Protein AF-A0A1H3YN41-F1 (afdb_monomer)

Sequence (129 aa):
MWRIFIVRYWQNEAGDCLFGCKLLGVKSHPARFPAKLPEFFIKFLTEPGDLVVDIFGGSNTTGSVAETLDRQWLSFELEREYVAASVLRFMDSPAEQEVRRAYNAILNGKSVDLAGLAAERVGQQLLFA

Structure (mmCIF, N/CA/C/O backbone):
data_AF-A0A1H3YN41-F1
#
_entry.id   AF-A0A1H3YN41-F1
#
loop_
_atom_site.group_PDB
_atom_site.id
_atom_site.type_symbol
_atom_site.label_atom_id
_atom_site.label_alt_id
_atom_site.label_comp_id
_atom_site.label_asym_id
_atom_site.label_entity_id
_atom_site.label_seq_id
_atom_site.pdbx_PDB_ins_code
_atom_site.Cartn_x
_atom_site.Cartn_y
_atom_site.Cartn_z
_atom_site.occupancy
_atom_site.B_iso_or_equiv
_atom_site.auth_seq_id
_atom_site.auth_comp_id
_atom_site.auth_asym_id
_atom_site.auth_atom_id
_atom_site.pdbx_PDB_model_num
ATOM 1 N N . MET A 1 1 ? 3.131 -20.135 -13.114 1.00 45.25 1 MET A N 1
ATOM 2 C CA . MET A 1 1 ? 3.694 -20.551 -11.810 1.00 45.25 1 MET A CA 1
ATOM 3 C C . MET A 1 1 ? 3.701 -19.299 -10.953 1.00 45.25 1 MET A C 1
ATOM 5 O O . MET A 1 1 ? 4.338 -18.351 -11.375 1.00 45.25 1 MET A O 1
ATOM 9 N N . TRP A 1 2 ? 2.932 -19.229 -9.865 1.00 42.16 2 TRP A N 1
ATOM 10 C CA . TRP A 1 2 ? 2.866 -18.019 -9.033 1.00 42.16 2 TRP A CA 1
ATOM 11 C C . TRP A 1 2 ? 4.154 -17.882 -8.214 1.00 42.16 2 TRP A C 1
ATOM 13 O O . TRP A 1 2 ? 4.501 -18.818 -7.488 1.00 42.16 2 TRP A O 1
ATOM 23 N N . ARG A 1 3 ? 4.870 -16.757 -8.325 1.00 62.25 3 ARG A N 1
ATOM 24 C CA . ARG A 1 3 ? 5.979 -16.425 -7.420 1.00 62.25 3 ARG A CA 1
ATOM 25 C C . ARG A 1 3 ? 5.416 -15.552 -6.301 1.00 62.25 3 ARG A C 1
ATOM 27 O O . ARG A 1 3 ? 4.797 -14.528 -6.565 1.00 62.25 3 ARG A O 1
ATOM 34 N N . ILE A 1 4 ? 5.581 -15.997 -5.057 1.00 62.75 4 ILE A N 1
ATOM 35 C CA . ILE A 1 4 ? 5.148 -15.252 -3.869 1.00 62.75 4 ILE A CA 1
ATOM 36 C C . ILE A 1 4 ? 6.370 -14.538 -3.302 1.00 62.75 4 ILE A C 1
ATOM 38 O O . ILE A 1 4 ? 7.336 -15.193 -2.905 1.00 62.75 4 ILE A O 1
ATOM 42 N N . PHE A 1 5 ? 6.320 -13.209 -3.242 1.00 71.50 5 PHE A N 1
ATOM 43 C CA . PHE A 1 5 ? 7.333 -12.405 -2.564 1.00 71.50 5 PHE A CA 1
ATOM 44 C C . PHE A 1 5 ? 6.786 -11.899 -1.229 1.00 71.50 5 PHE A C 1
ATOM 46 O O . PHE A 1 5 ? 5.811 -11.151 -1.200 1.00 71.50 5 PHE A O 1
ATOM 53 N N . ILE A 1 6 ? 7.407 -12.327 -0.125 1.00 74.75 6 ILE A N 1
ATOM 54 C CA . ILE A 1 6 ? 7.028 -11.901 1.226 1.00 74.75 6 ILE A CA 1
ATOM 55 C C . ILE A 1 6 ? 7.919 -10.740 1.643 1.00 74.75 6 ILE A C 1
ATOM 57 O O . ILE A 1 6 ? 9.140 -10.873 1.749 1.00 74.75 6 ILE A O 1
ATOM 61 N N . VAL A 1 7 ? 7.282 -9.612 1.920 1.00 65.69 7 VAL A N 1
ATOM 62 C CA . VAL A 1 7 ? 7.933 -8.399 2.388 1.00 65.69 7 VAL A CA 1
ATOM 63 C C . VAL A 1 7 ? 7.972 -8.398 3.911 1.00 65.69 7 VAL A C 1
ATOM 65 O O . VAL A 1 7 ? 6.947 -8.537 4.576 1.00 65.69 7 VAL A O 1
ATOM 68 N N . ARG A 1 8 ? 9.170 -8.224 4.479 1.00 56.09 8 ARG A N 1
ATOM 69 C CA . ARG A 1 8 ? 9.357 -7.977 5.912 1.00 56.09 8 ARG A CA 1
ATOM 70 C C . ARG A 1 8 ? 10.274 -6.778 6.101 1.00 56.09 8 ARG A C 1
ATOM 72 O O . ARG A 1 8 ? 11.494 -6.921 6.089 1.00 56.09 8 ARG A O 1
ATOM 79 N N . TYR A 1 9 ? 9.685 -5.604 6.296 1.00 54.62 9 TYR A N 1
ATOM 80 C CA . TYR A 1 9 ? 10.419 -4.429 6.756 1.00 54.62 9 TYR A CA 1
ATOM 81 C C . TYR A 1 9 ? 10.216 -4.247 8.258 1.00 54.62 9 TYR A C 1
ATOM 83 O O . TYR A 1 9 ? 9.121 -4.433 8.781 1.00 54.62 9 TYR A O 1
ATOM 91 N N . TRP A 1 10 ? 11.286 -3.885 8.959 1.00 39.47 10 TRP A N 1
ATOM 92 C CA . TRP A 1 10 ? 11.207 -3.416 10.337 1.00 39.47 10 TRP A CA 1
ATOM 93 C C . TRP A 1 10 ? 10.919 -1.907 10.298 1.00 39.47 10 TRP A C 1
ATOM 95 O O . TRP A 1 10 ? 11.713 -1.142 9.752 1.00 39.47 10 TRP A O 1
ATOM 105 N N . GLN A 1 11 ? 9.737 -1.497 10.769 1.00 48.25 11 GLN A N 1
ATOM 106 C CA . GLN A 1 11 ? 9.233 -0.125 10.656 1.00 48.25 11 GLN A CA 1
ATOM 107 C C . GLN A 1 11 ? 9.847 0.792 11.726 1.00 48.25 11 GLN A C 1
ATOM 109 O O . GLN A 1 11 ? 9.348 0.830 12.842 1.00 48.25 11 GLN A O 1
ATOM 114 N N . ASN A 1 12 ? 10.843 1.599 11.353 1.00 34.56 12 ASN A N 1
ATOM 115 C CA . ASN A 1 12 ? 11.229 2.816 12.073 1.00 34.56 12 ASN A CA 1
ATOM 116 C C . ASN A 1 12 ? 11.322 3.979 11.067 1.00 34.56 12 ASN A C 1
ATOM 118 O O . ASN A 1 12 ? 11.948 3.814 10.026 1.00 34.56 12 ASN A O 1
ATOM 122 N N . GLU A 1 13 ? 10.736 5.129 11.423 1.00 36.47 13 GLU A N 1
ATOM 123 C CA . GLU A 1 13 ? 10.739 6.452 10.750 1.00 36.47 13 GLU A CA 1
ATOM 124 C C . GLU A 1 13 ? 9.464 6.875 10.002 1.00 36.47 13 GLU A C 1
ATOM 126 O O . GLU A 1 13 ? 8.961 6.187 9.121 1.00 36.47 13 GLU A O 1
ATOM 131 N N . ALA A 1 14 ? 8.937 8.047 10.379 1.00 39.00 14 ALA A N 1
ATOM 132 C CA . ALA A 1 14 ? 7.679 8.635 9.929 1.00 39.00 14 ALA A CA 1
ATOM 133 C C . ALA A 1 14 ? 7.814 9.295 8.548 1.00 39.00 14 ALA A C 1
ATOM 135 O O . ALA A 1 14 ? 8.429 10.348 8.416 1.00 39.00 14 ALA A O 1
ATOM 136 N N . GLY A 1 15 ? 7.189 8.706 7.526 1.00 39.69 15 GLY A N 1
ATOM 137 C CA . GLY A 1 15 ? 7.018 9.310 6.203 1.00 39.69 15 GLY A CA 1
ATOM 138 C C . GLY A 1 15 ? 5.583 9.797 5.980 1.00 39.69 15 GLY A C 1
ATOM 139 O O . GLY A 1 15 ? 4.636 9.012 6.059 1.00 39.69 15 GLY A O 1
ATOM 140 N N . ASP A 1 16 ? 5.424 11.081 5.671 1.00 40.06 16 ASP A N 1
ATOM 141 C CA . ASP A 1 16 ? 4.157 11.817 5.658 1.00 40.06 16 ASP A CA 1
ATOM 142 C C . ASP A 1 16 ? 3.052 11.256 4.737 1.00 40.06 16 ASP A C 1
ATOM 144 O O . ASP A 1 16 ? 3.240 10.984 3.549 1.00 40.06 16 ASP A O 1
ATOM 148 N N . CYS A 1 17 ? 1.835 11.156 5.282 1.00 44.31 17 CYS A N 1
ATOM 149 C CA . CYS A 1 17 ? 0.587 11.305 4.527 1.00 44.31 17 CYS A CA 1
ATOM 150 C C . CYS A 1 17 ? -0.160 12.528 5.069 1.00 44.31 17 CYS A C 1
ATOM 152 O O . CYS A 1 17 ? -1.171 12.409 5.759 1.00 44.31 17 CYS A O 1
ATOM 154 N N . LEU A 1 18 ? 0.359 13.725 4.798 1.00 49.59 18 LEU A N 1
ATOM 155 C CA . LEU A 1 18 ? -0.199 14.970 5.341 1.00 49.59 18 LEU A CA 1
ATOM 156 C C . LEU A 1 18 ? -1.635 15.262 4.870 1.00 49.59 18 LEU A C 1
ATOM 158 O O . LEU A 1 18 ? -2.349 16.005 5.542 1.00 49.59 18 LEU A O 1
ATOM 162 N N . PHE A 1 19 ? -2.074 14.693 3.742 1.00 43.72 19 PHE A N 1
ATOM 163 C CA . PHE A 1 19 ? -3.366 15.034 3.140 1.00 43.72 19 PHE A CA 1
ATOM 164 C C . PHE A 1 19 ? -4.551 14.346 3.836 1.00 43.72 19 PHE A C 1
ATOM 166 O O . PHE A 1 19 ? -5.466 15.012 4.314 1.00 43.72 19 PHE A O 1
ATOM 173 N N . GLY A 1 20 ? -4.501 13.021 3.987 1.00 49.84 20 GLY A N 1
ATOM 174 C CA . GLY A 1 20 ? -5.571 12.255 4.629 1.00 49.84 20 GLY A CA 1
ATOM 175 C C . GLY A 1 20 ? -5.705 12.497 6.132 1.00 49.84 20 GLY A C 1
ATOM 176 O O . GLY A 1 20 ? -6.812 12.569 6.663 1.00 49.84 20 GLY A O 1
ATOM 177 N N . CYS A 1 21 ? -4.573 12.701 6.809 1.00 52.75 21 CYS A N 1
ATOM 178 C CA . CYS A 1 21 ? -4.528 12.976 8.245 1.00 52.75 21 CYS A CA 1
ATOM 179 C C . CYS A 1 21 ? -5.195 14.314 8.596 1.00 52.75 21 CYS A C 1
ATOM 181 O O . CYS A 1 21 ? -5.881 14.412 9.611 1.00 52.75 21 CYS A O 1
ATOM 183 N N . LYS A 1 22 ? -5.063 15.332 7.729 1.00 52.28 22 LYS A N 1
ATOM 184 C CA . LYS A 1 22 ? -5.773 16.613 7.879 1.00 52.28 22 LYS A CA 1
ATOM 185 C C . LYS A 1 22 ? -7.274 16.487 7.627 1.00 52.28 22 LYS A C 1
ATOM 187 O O . LYS A 1 22 ? -8.042 17.126 8.334 1.00 52.28 22 LYS A O 1
ATOM 192 N N . LEU A 1 23 ? -7.682 15.666 6.657 1.00 56.38 23 LEU A N 1
ATOM 193 C CA . LEU A 1 23 ? -9.094 15.465 6.319 1.00 56.38 23 LEU A CA 1
ATOM 194 C C . LEU A 1 23 ? -9.856 14.714 7.425 1.00 56.38 23 LEU A C 1
ATOM 196 O O . LEU A 1 23 ? -10.999 15.040 7.732 1.00 56.38 23 LEU A O 1
ATOM 200 N N . LEU A 1 24 ? -9.216 13.717 8.040 1.00 56.97 24 LEU A N 1
ATOM 201 C CA . LEU A 1 24 ? -9.843 12.852 9.043 1.00 56.97 24 LEU A CA 1
ATOM 202 C C . LEU A 1 24 ? -9.541 13.266 10.493 1.00 56.97 24 LEU A C 1
ATOM 204 O O . LEU A 1 24 ? -10.134 12.715 11.415 1.00 56.97 24 LEU A O 1
ATOM 208 N N . GLY A 1 25 ? -8.634 14.222 10.719 1.00 56.72 25 GLY A N 1
ATOM 209 C CA . GLY A 1 25 ? -8.201 14.617 12.065 1.00 56.72 25 GLY A CA 1
ATOM 210 C C . GLY A 1 25 ? -7.418 13.527 12.810 1.00 56.72 25 GLY A C 1
ATOM 211 O O . GLY A 1 25 ? -7.310 13.569 14.034 1.00 56.72 25 GLY A O 1
ATOM 212 N N . VAL A 1 26 ? -6.881 12.542 12.086 1.00 57.44 26 VAL A N 1
ATOM 213 C CA . VAL A 1 26 ? -6.170 11.381 12.640 1.00 57.44 26 VAL A CA 1
ATOM 214 C C . VAL A 1 26 ? -4.666 11.639 12.581 1.00 57.44 26 VAL A C 1
ATOM 216 O O . VAL A 1 26 ? -4.166 12.226 11.621 1.00 57.44 26 VAL A O 1
ATOM 219 N N . LYS A 1 27 ? -3.917 11.211 13.604 1.00 52.38 27 LYS A N 1
ATOM 220 C CA . LYS A 1 27 ? -2.450 11.308 13.590 1.00 52.38 27 LYS A CA 1
ATOM 221 C C . LYS A 1 27 ? -1.871 10.383 12.514 1.00 52.38 27 LYS A C 1
ATOM 223 O O . LYS A 1 27 ? -2.241 9.216 12.433 1.00 52.38 27 LYS A O 1
ATOM 228 N N . SER A 1 28 ? -0.942 10.910 11.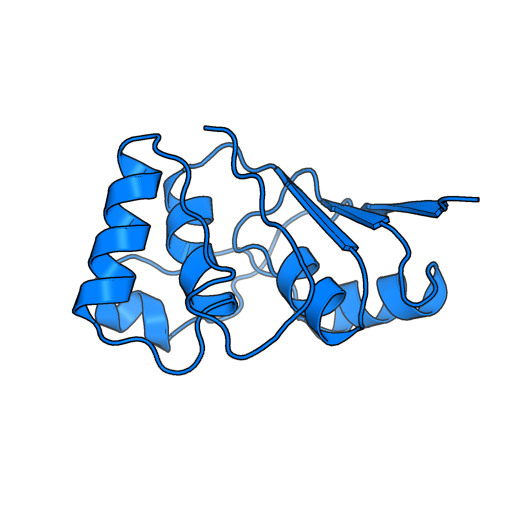716 1.00 54.44 28 SER A N 1
ATOM 229 C CA . SER A 1 28 ? -0.203 10.125 10.721 1.00 54.44 28 SER A CA 1
ATOM 230 C C . SER A 1 28 ? 0.578 8.999 11.391 1.00 54.44 28 SER A C 1
ATOM 232 O O . SER A 1 28 ? 1.159 9.205 12.458 1.00 54.44 28 SER A O 1
ATOM 234 N N . HIS A 1 29 ? 0.627 7.831 10.742 1.00 50.78 29 HIS A N 1
ATOM 235 C CA . HIS A 1 29 ? 1.432 6.704 11.208 1.00 50.78 29 HIS A CA 1
ATOM 236 C C . HIS A 1 29 ? 2.903 7.140 11.343 1.00 50.78 29 HIS A C 1
ATOM 238 O O . HIS A 1 29 ? 3.487 7.602 10.356 1.00 50.78 29 HIS A O 1
ATOM 244 N N . PRO A 1 30 ? 3.532 6.976 12.517 1.00 45.88 30 PRO A N 1
ATOM 245 C CA . PRO A 1 30 ? 4.871 7.494 12.806 1.00 45.88 30 PRO A CA 1
ATOM 246 C C . PRO A 1 30 ? 6.021 6.657 12.212 1.00 45.88 30 PRO A C 1
ATOM 248 O O . PRO A 1 30 ? 7.179 6.888 12.537 1.00 45.88 30 PRO A O 1
ATOM 251 N N . ALA A 1 31 ? 5.731 5.674 11.359 1.00 52.53 31 ALA A N 1
ATOM 252 C CA . ALA A 1 31 ? 6.718 4.694 10.892 1.00 52.53 31 ALA A CA 1
ATOM 253 C C . ALA A 1 31 ? 6.373 4.151 9.490 1.00 52.53 31 ALA A C 1
ATOM 255 O O . ALA A 1 31 ? 5.774 3.090 9.347 1.00 52.53 31 ALA A O 1
ATOM 256 N N . ARG A 1 32 ? 6.676 4.923 8.442 1.00 58.09 32 ARG A N 1
ATOM 257 C CA . ARG A 1 32 ? 6.470 4.584 7.025 1.00 58.09 32 ARG A CA 1
ATOM 258 C C . ARG A 1 32 ? 7.807 4.656 6.292 1.00 58.09 32 ARG A C 1
ATOM 260 O O . ARG A 1 32 ? 8.400 5.725 6.209 1.00 58.09 32 ARG A O 1
ATOM 267 N N . PHE A 1 33 ? 8.239 3.550 5.690 1.00 65.31 33 PHE A N 1
ATOM 268 C CA . PHE A 1 33 ? 9.416 3.553 4.819 1.00 65.31 33 PHE A CA 1
ATOM 269 C C . PHE A 1 33 ? 9.142 4.306 3.497 1.00 65.31 33 PHE A C 1
ATOM 271 O O . PHE A 1 33 ? 7.990 4.375 3.045 1.00 65.31 33 PHE A O 1
ATOM 278 N N . PRO A 1 34 ? 10.181 4.854 2.836 1.00 77.81 34 PRO A N 1
ATOM 279 C CA . PRO A 1 34 ? 10.036 5.513 1.539 1.00 77.81 34 PRO A CA 1
ATOM 280 C C . PRO A 1 34 ? 9.524 4.546 0.468 1.00 77.81 34 PRO A C 1
ATOM 282 O O . PRO A 1 34 ? 10.025 3.430 0.364 1.00 77.81 34 PRO A O 1
ATOM 285 N N . ALA A 1 35 ? 8.610 4.991 -0.400 1.00 82.06 35 ALA A N 1
ATOM 286 C CA . ALA A 1 35 ? 8.034 4.163 -1.472 1.00 82.06 35 ALA A CA 1
ATOM 287 C C . ALA A 1 35 ? 9.074 3.580 -2.453 1.00 82.06 35 ALA A C 1
ATOM 289 O O . ALA A 1 35 ? 8.847 2.525 -3.031 1.00 82.06 35 ALA A O 1
ATOM 290 N N . LYS A 1 36 ? 10.248 4.210 -2.587 1.00 83.75 36 LYS A N 1
ATOM 291 C CA . LYS A 1 36 ? 11.353 3.698 -3.416 1.00 83.75 36 LYS A CA 1
ATOM 292 C C . LYS A 1 36 ? 11.929 2.371 -2.914 1.00 83.75 36 LYS A C 1
ATOM 294 O O . LYS A 1 36 ? 12.489 1.613 -3.699 1.00 83.75 36 LYS A O 1
ATOM 299 N N . LEU A 1 37 ? 11.822 2.101 -1.612 1.00 85.75 37 LEU A N 1
ATOM 300 C CA . LEU A 1 37 ? 12.341 0.875 -1.016 1.00 85.75 37 LEU A CA 1
ATOM 301 C C . LEU A 1 37 ? 11.564 -0.368 -1.485 1.00 85.75 37 LEU A C 1
ATOM 303 O O . LEU A 1 37 ? 12.191 -1.222 -2.109 1.00 85.75 37 LEU A O 1
ATOM 307 N N . PRO A 1 38 ? 10.236 -0.490 -1.269 1.00 87.56 38 PRO A N 1
ATOM 308 C CA . PRO A 1 38 ? 9.479 -1.629 -1.784 1.00 87.56 38 PRO A CA 1
ATOM 309 C C . PRO A 1 38 ? 9.528 -1.671 -3.313 1.00 87.56 38 PRO A C 1
ATOM 311 O O . PRO A 1 38 ? 9.597 -2.756 -3.873 1.00 87.56 38 PRO A O 1
ATOM 314 N N . GLU A 1 39 ? 9.566 -0.520 -3.994 1.00 91.75 39 GLU A N 1
ATOM 315 C CA . GLU A 1 39 ? 9.640 -0.456 -5.455 1.00 91.75 39 GLU A CA 1
ATOM 316 C C . GLU A 1 39 ? 10.872 -1.193 -5.986 1.00 91.75 39 GLU A C 1
ATOM 318 O O . GLU A 1 39 ? 10.757 -1.992 -6.915 1.00 91.75 39 GLU A O 1
ATOM 323 N N . PHE A 1 40 ? 12.038 -0.970 -5.369 1.00 92.06 40 PHE A N 1
ATOM 324 C CA . PHE A 1 40 ? 13.271 -1.658 -5.736 1.00 92.06 40 PHE A CA 1
ATOM 325 C C . PHE A 1 40 ? 13.124 -3.179 -5.617 1.00 92.06 40 PHE A C 1
ATOM 327 O O . PHE A 1 40 ? 13.395 -3.898 -6.577 1.00 92.06 40 PHE A O 1
ATOM 334 N N . PHE A 1 41 ? 12.661 -3.678 -4.468 1.00 92.25 41 PHE A N 1
ATOM 335 C CA . PHE A 1 41 ? 12.560 -5.120 -4.231 1.00 92.25 41 PHE A CA 1
ATOM 336 C C . PHE A 1 41 ? 11.468 -5.784 -5.068 1.00 92.25 41 PHE A C 1
ATOM 338 O O . PHE A 1 41 ? 11.698 -6.866 -5.601 1.00 92.25 41 PHE A O 1
ATOM 345 N N . ILE A 1 42 ? 10.316 -5.131 -5.243 1.00 93.31 42 ILE A N 1
ATOM 346 C CA . ILE A 1 42 ? 9.237 -5.637 -6.095 1.00 93.31 42 ILE A CA 1
ATOM 347 C C . ILE A 1 42 ? 9.740 -5.751 -7.537 1.00 93.31 42 ILE A C 1
ATOM 349 O O . ILE A 1 42 ? 9.612 -6.815 -8.137 1.00 93.31 42 ILE A O 1
ATOM 353 N N . LYS A 1 43 ? 10.389 -4.715 -8.086 1.00 93.75 43 LYS A N 1
ATOM 354 C CA . LYS A 1 43 ? 10.962 -4.773 -9.444 1.00 93.75 43 LYS A CA 1
ATOM 355 C C . LYS A 1 43 ? 12.055 -5.830 -9.583 1.00 93.75 43 LYS A C 1
ATOM 357 O O . LYS A 1 43 ? 12.162 -6.447 -10.635 1.00 93.75 43 LYS A O 1
ATOM 362 N N . PHE A 1 44 ? 12.878 -6.009 -8.552 1.00 93.94 44 PHE A N 1
ATOM 363 C CA . PHE A 1 44 ? 14.017 -6.924 -8.597 1.00 93.94 44 PHE A CA 1
ATOM 364 C C . PHE A 1 44 ? 13.611 -8.399 -8.464 1.00 93.94 44 PHE A C 1
ATOM 366 O O . PHE A 1 44 ? 14.270 -9.264 -9.034 1.00 93.94 44 PHE A O 1
ATOM 373 N N . LEU A 1 45 ? 12.547 -8.695 -7.711 1.00 94.12 45 LEU A N 1
ATOM 374 C CA . LEU A 1 45 ? 12.204 -10.062 -7.298 1.00 94.12 45 LEU A CA 1
ATOM 375 C C . LEU A 1 45 ? 10.903 -10.599 -7.904 1.00 94.12 45 LEU A C 1
ATOM 377 O O . LEU A 1 45 ? 10.592 -11.771 -7.695 1.00 94.12 45 LEU A O 1
ATOM 381 N N . THR A 1 46 ? 10.147 -9.773 -8.631 1.00 94.88 46 THR A N 1
ATOM 382 C CA . THR A 1 46 ? 8.834 -10.145 -9.183 1.00 94.88 46 THR A CA 1
ATOM 383 C C . THR A 1 46 ? 8.649 -9.639 -10.607 1.00 94.88 46 THR A C 1
ATOM 385 O O . THR A 1 46 ? 9.272 -8.656 -11.015 1.00 94.88 46 THR A O 1
ATOM 388 N N . GLU A 1 47 ? 7.720 -10.243 -11.336 1.00 95.00 47 GLU A N 1
ATOM 389 C CA . GLU A 1 47 ? 7.230 -9.793 -12.643 1.00 95.00 47 GLU A CA 1
ATOM 390 C C . GLU A 1 47 ? 5.797 -9.232 -12.527 1.00 95.00 47 GLU A C 1
ATOM 392 O O . GLU A 1 47 ? 5.117 -9.482 -11.529 1.00 95.00 47 GLU A O 1
ATOM 397 N N . PRO A 1 48 ? 5.312 -8.429 -13.495 1.00 95.00 48 PRO A N 1
ATOM 398 C CA . PRO A 1 48 ? 3.896 -8.066 -13.553 1.00 95.00 48 PRO A CA 1
ATOM 399 C C . PRO A 1 48 ? 2.991 -9.305 -13.457 1.00 95.00 48 PRO A C 1
ATOM 401 O O . PRO A 1 48 ? 3.249 -10.323 -14.096 1.00 95.00 48 PRO A O 1
ATOM 404 N N . GLY A 1 49 ? 1.936 -9.218 -12.649 1.00 91.88 49 GLY A N 1
ATOM 405 C CA . GLY A 1 49 ? 1.019 -10.319 -12.346 1.00 91.88 49 GLY A CA 1
ATOM 406 C C . GLY A 1 49 ? 1.430 -11.221 -11.174 1.00 91.88 49 GLY A C 1
ATOM 407 O O . GLY A 1 49 ? 0.584 -11.976 -10.692 1.00 91.88 49 GLY A O 1
ATOM 408 N N . ASP A 1 50 ? 2.668 -11.135 -10.672 1.00 94.00 50 ASP A N 1
ATOM 409 C CA . ASP A 1 50 ? 3.072 -11.858 -9.456 1.00 94.00 50 ASP A CA 1
ATOM 410 C C . ASP A 1 50 ? 2.350 -11.331 -8.206 1.00 94.00 50 ASP A C 1
ATOM 412 O O . ASP A 1 50 ? 1.854 -10.200 -8.172 1.00 94.00 50 ASP A O 1
ATOM 416 N N . LEU A 1 51 ? 2.325 -12.162 -7.157 1.00 92.50 51 LEU A N 1
ATOM 417 C CA . LEU A 1 51 ? 1.706 -11.845 -5.873 1.00 92.50 51 LEU A CA 1
ATOM 418 C C . LEU A 1 51 ? 2.742 -11.355 -4.852 1.00 92.50 51 LEU A C 1
ATOM 420 O O . LEU A 1 51 ? 3.659 -12.085 -4.462 1.00 92.50 51 LEU A O 1
ATOM 424 N N . VAL A 1 52 ? 2.536 -10.138 -4.352 1.00 92.00 52 VAL A N 1
ATOM 425 C CA . VAL A 1 52 ? 3.315 -9.526 -3.268 1.00 92.00 52 VAL A CA 1
ATOM 426 C C . VAL A 1 52 ? 2.532 -9.605 -1.959 1.00 92.00 52 VAL A C 1
ATOM 428 O O . VAL A 1 52 ? 1.399 -9.140 -1.877 1.00 92.00 52 VAL A O 1
ATOM 431 N N . VAL A 1 53 ? 3.130 -10.173 -0.914 1.00 92.56 53 VAL A N 1
ATOM 432 C CA . VAL A 1 53 ? 2.491 -10.310 0.401 1.00 92.56 53 VAL A CA 1
ATOM 433 C C . VAL A 1 53 ? 3.238 -9.484 1.442 1.00 92.56 53 VAL A C 1
ATOM 435 O O . VAL A 1 53 ? 4.435 -9.678 1.646 1.00 92.56 53 VAL A O 1
ATOM 438 N N . ASP A 1 54 ? 2.521 -8.603 2.135 1.00 89.62 54 ASP A N 1
ATOM 439 C CA . ASP A 1 54 ? 3.013 -7.837 3.281 1.00 89.62 54 ASP A CA 1
ATOM 440 C C . ASP A 1 54 ? 2.254 -8.250 4.548 1.00 89.62 54 ASP A C 1
ATOM 442 O O . ASP A 1 54 ? 1.042 -8.089 4.647 1.00 89.62 54 ASP A O 1
ATOM 446 N N . ILE A 1 55 ? 2.953 -8.815 5.528 1.00 89.75 55 ILE A N 1
ATOM 447 C CA . ILE A 1 55 ? 2.335 -9.283 6.779 1.00 89.75 55 ILE A CA 1
ATOM 448 C C . ILE A 1 55 ? 2.315 -8.216 7.888 1.00 89.75 55 ILE A C 1
ATOM 450 O O . ILE A 1 55 ? 1.800 -8.488 8.969 1.00 89.75 55 ILE A O 1
ATOM 454 N N . PHE A 1 56 ? 2.876 -7.028 7.627 1.00 86.62 56 PHE A N 1
ATOM 455 C CA . PHE A 1 56 ? 2.905 -5.875 8.534 1.00 86.62 56 PHE A CA 1
ATOM 456 C C . PHE A 1 56 ? 2.615 -4.587 7.754 1.00 86.62 56 PHE A C 1
ATOM 458 O O . PHE A 1 56 ? 3.449 -3.679 7.654 1.00 86.62 56 PHE A O 1
ATOM 465 N N . GLY A 1 57 ? 1.420 -4.532 7.169 1.00 82.69 57 GLY A N 1
ATOM 466 C CA . GLY A 1 57 ? 1.034 -3.5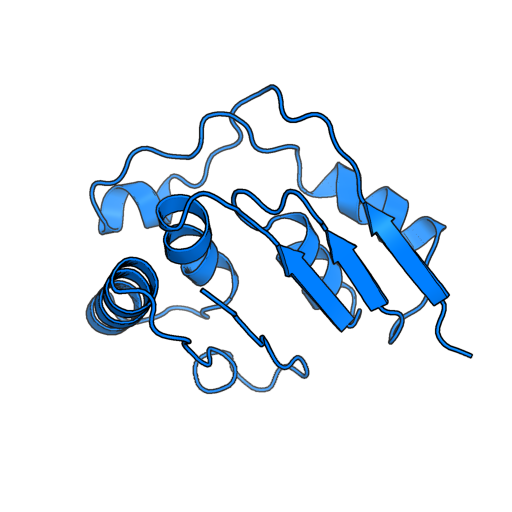34 6.181 1.00 82.69 57 GLY A CA 1
ATOM 467 C C . GLY A 1 57 ? 1.164 -2.091 6.650 1.00 82.69 57 GLY A C 1
ATOM 468 O O . GLY A 1 57 ? 1.521 -1.217 5.853 1.00 82.69 57 GLY A O 1
ATOM 469 N N . GLY A 1 58 ? 0.871 -1.807 7.922 1.00 86.50 58 GLY A N 1
ATOM 470 C CA . GLY A 1 58 ? 0.755 -0.456 8.455 1.00 86.50 58 GLY A CA 1
ATOM 471 C C . GLY A 1 58 ? -0.110 0.404 7.539 1.00 86.50 58 GLY A C 1
ATOM 472 O O . GLY A 1 58 ? -1.271 0.119 7.265 1.00 86.50 58 GLY A O 1
ATOM 473 N N . SER A 1 59 ? 0.491 1.448 6.973 1.00 83.12 59 SER A N 1
ATOM 474 C CA . SER A 1 59 ? -0.202 2.326 6.023 1.00 83.12 59 SER A CA 1
ATOM 475 C C . SER A 1 59 ? -0.343 1.784 4.590 1.00 83.12 59 SER A C 1
ATOM 477 O O . SER A 1 59 ? -0.689 2.549 3.693 1.00 83.12 59 SER A O 1
ATOM 479 N N . ASN A 1 60 ? -0.003 0.519 4.358 1.00 89.69 60 ASN A N 1
ATOM 480 C CA . ASN A 1 60 ? -0.062 -0.209 3.092 1.00 89.69 60 ASN A CA 1
ATOM 481 C C . ASN A 1 60 ? 0.716 0.439 1.928 1.00 89.69 60 ASN A C 1
ATOM 483 O O . ASN A 1 60 ? 0.233 0.578 0.802 1.00 89.69 60 ASN A O 1
ATOM 487 N N . THR A 1 61 ? 1.949 0.878 2.204 1.00 88.94 61 THR A N 1
ATOM 488 C CA . THR A 1 61 ? 2.848 1.397 1.158 1.00 88.94 61 THR A CA 1
ATOM 489 C C . THR A 1 61 ? 3.231 0.295 0.165 1.00 88.94 61 THR A C 1
ATOM 491 O O . THR A 1 61 ? 3.279 0.563 -1.031 1.00 88.94 61 THR A O 1
ATOM 494 N N . THR A 1 62 ? 3.472 -0.932 0.642 1.00 91.44 62 THR A N 1
ATOM 495 C CA . THR A 1 62 ? 3.832 -2.078 -0.206 1.00 91.44 62 THR A CA 1
ATOM 496 C C . THR A 1 62 ? 2.735 -2.397 -1.214 1.00 91.44 62 THR A C 1
ATOM 498 O O . THR A 1 62 ? 3.039 -2.477 -2.399 1.00 91.44 62 THR A O 1
ATOM 501 N N . GLY A 1 63 ? 1.472 -2.504 -0.776 1.00 91.62 63 GLY A N 1
ATOM 502 C CA . GLY A 1 63 ? 0.341 -2.763 -1.671 1.00 91.62 63 GLY A CA 1
ATOM 503 C C . GLY A 1 63 ? 0.171 -1.665 -2.719 1.00 91.62 63 GLY A C 1
ATOM 504 O O . GLY A 1 63 ? 0.118 -1.952 -3.907 1.00 91.62 63 GLY A O 1
ATOM 505 N N . SER A 1 64 ? 0.225 -0.393 -2.307 1.00 91.00 64 SER A N 1
ATOM 506 C CA . SER A 1 64 ? 0.120 0.752 -3.228 1.00 91.00 64 SER A CA 1
ATOM 507 C C . SER A 1 64 ? 1.223 0.773 -4.299 1.00 91.00 64 SER A C 1
ATOM 509 O O . SER A 1 64 ? 0.959 1.071 -5.466 1.00 91.00 64 SER A O 1
ATOM 511 N N . VAL A 1 65 ? 2.461 0.424 -3.932 1.00 92.50 65 VAL A N 1
ATOM 512 C CA . VAL A 1 65 ? 3.568 0.320 -4.893 1.00 92.50 65 VAL A CA 1
ATOM 513 C C . VAL A 1 65 ? 3.426 -0.920 -5.774 1.00 92.50 65 VAL A C 1
ATOM 515 O O . VAL A 1 65 ? 3.650 -0.821 -6.976 1.00 92.50 65 VAL A O 1
ATOM 518 N N . ALA A 1 66 ? 3.037 -2.067 -5.211 1.00 93.25 66 ALA A N 1
ATOM 519 C CA . ALA A 1 66 ? 2.792 -3.290 -5.971 1.00 93.25 66 ALA A CA 1
ATOM 520 C C . ALA A 1 66 ? 1.715 -3.071 -7.043 1.00 93.25 66 ALA A C 1
ATOM 522 O O . ALA A 1 66 ? 1.932 -3.420 -8.199 1.00 93.25 66 ALA A O 1
ATOM 523 N N . GLU A 1 67 ? 0.618 -2.403 -6.689 1.00 92.00 67 GLU A N 1
ATOM 524 C CA . GLU A 1 67 ? -0.473 -2.074 -7.607 1.00 92.00 67 GLU A CA 1
ATOM 525 C C . GLU A 1 67 ? -0.028 -1.141 -8.736 1.00 92.00 67 GLU A C 1
ATOM 527 O O . GLU A 1 67 ? -0.314 -1.398 -9.899 1.00 92.00 67 GLU A O 1
ATOM 532 N N . THR A 1 68 ? 0.763 -0.111 -8.418 1.00 92.50 68 THR A N 1
ATOM 533 C CA . THR A 1 68 ? 1.336 0.802 -9.430 1.00 92.50 68 THR A CA 1
ATOM 534 C C . THR A 1 68 ? 2.301 0.085 -10.385 1.00 92.50 68 THR A C 1
ATOM 536 O 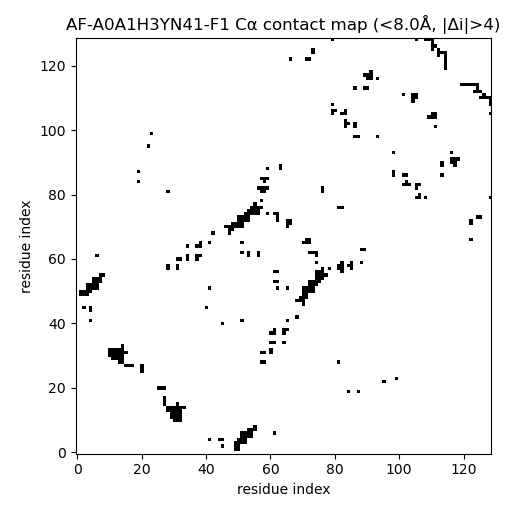O . THR A 1 68 ? 2.576 0.568 -11.480 1.00 92.50 68 THR A O 1
ATOM 539 N N . LEU A 1 69 ? 2.849 -1.055 -9.965 1.00 94.19 69 LEU A N 1
ATOM 540 C CA . LEU A 1 69 ? 3.741 -1.892 -10.757 1.00 94.19 69 LEU A CA 1
ATOM 541 C C . LEU A 1 69 ? 3.007 -3.073 -11.409 1.00 94.19 69 LEU A C 1
ATOM 543 O O . LEU A 1 69 ? 3.675 -3.997 -11.857 1.00 94.19 69 LEU A O 1
ATOM 547 N N . ASP A 1 70 ? 1.678 -3.092 -11.465 1.00 94.44 70 ASP A N 1
ATOM 548 C CA . ASP A 1 70 ? 0.898 -4.193 -12.048 1.00 94.44 70 ASP A CA 1
ATOM 549 C C . ASP A 1 70 ? 1.147 -5.553 -11.361 1.00 94.44 70 ASP A C 1
ATOM 551 O O . ASP A 1 70 ? 1.196 -6.600 -12.010 1.00 94.44 70 ASP A O 1
ATOM 555 N N . ARG A 1 71 ? 1.353 -5.563 -10.037 1.00 94.19 71 ARG A N 1
ATOM 556 C CA . ARG A 1 71 ? 1.406 -6.787 -9.217 1.00 94.19 71 ARG A CA 1
ATOM 557 C C . ARG A 1 71 ? 0.101 -6.972 -8.449 1.00 94.19 71 ARG A C 1
ATOM 559 O O . ARG A 1 71 ? -0.526 -6.013 -8.005 1.00 94.19 71 ARG A O 1
ATOM 566 N N . GLN A 1 72 ? -0.267 -8.232 -8.241 1.00 92.12 72 GLN A N 1
ATOM 567 C CA . GLN A 1 72 ? -1.284 -8.602 -7.261 1.00 92.12 72 GLN A CA 1
ATOM 568 C C . GLN A 1 72 ? -0.690 -8.407 -5.861 1.00 92.12 72 GLN A C 1
ATOM 570 O O . GLN A 1 72 ? 0.511 -8.616 -5.664 1.00 92.12 72 GLN A O 1
ATOM 575 N N . TRP A 1 73 ? -1.501 -8.044 -4.867 1.00 93.88 73 TRP A N 1
ATOM 576 C CA . TRP A 1 73 ? -0.993 -7.866 -3.510 1.00 93.88 73 TRP A CA 1
ATOM 577 C C . TRP A 1 73 ? -1.976 -8.302 -2.425 1.00 93.88 73 TRP A C 1
ATOM 579 O O . TRP A 1 73 ? -3.190 -8.234 -2.594 1.00 93.88 73 TRP A O 1
ATOM 589 N N . LEU A 1 74 ? -1.431 -8.745 -1.291 1.00 92.88 74 LEU A N 1
ATOM 590 C CA . LEU A 1 74 ? -2.161 -8.979 -0.046 1.00 92.88 74 LEU A CA 1
ATOM 591 C C . LEU A 1 74 ? -1.406 -8.316 1.100 1.00 92.88 74 LEU A C 1
ATOM 593 O O . LEU A 1 74 ? -0.191 -8.464 1.212 1.00 92.88 74 LEU A O 1
ATOM 597 N N . SER A 1 75 ? -2.132 -7.601 1.954 1.00 90.62 75 SER A N 1
ATOM 598 C CA . SER A 1 75 ? -1.562 -6.937 3.122 1.00 90.62 75 SER A CA 1
ATOM 599 C C . SER A 1 75 ? -2.336 -7.321 4.377 1.00 90.62 75 SER A C 1
ATOM 601 O O . SER A 1 75 ? -3.564 -7.269 4.380 1.00 90.62 75 SER A O 1
ATOM 603 N N . PHE A 1 76 ? -1.619 -7.643 5.449 1.00 89.94 76 PHE A N 1
ATOM 604 C CA . PHE A 1 76 ? -2.175 -7.930 6.770 1.00 89.94 76 PHE A CA 1
ATOM 605 C C . PHE A 1 76 ? -1.693 -6.884 7.770 1.00 89.94 76 PHE A C 1
ATOM 607 O O . PHE A 1 76 ? -0.534 -6.479 7.737 1.00 89.94 76 PHE A O 1
ATOM 614 N N . GLU A 1 77 ? -2.583 -6.433 8.645 1.00 87.81 77 GLU A N 1
ATOM 615 C CA . GLU A 1 77 ? -2.292 -5.445 9.681 1.00 87.81 77 GLU A CA 1
ATOM 616 C C . GLU A 1 77 ? -3.224 -5.691 10.870 1.00 87.81 77 GLU A C 1
ATOM 618 O O . GLU A 1 77 ? -4.394 -6.028 10.686 1.00 87.81 77 GLU A O 1
ATOM 623 N N . LEU A 1 78 ? -2.682 -5.566 12.079 1.00 88.19 78 LEU A N 1
ATOM 624 C CA . LEU A 1 78 ? -3.399 -5.827 13.320 1.00 88.19 78 LEU A CA 1
ATOM 625 C C . LEU A 1 78 ? -4.219 -4.605 13.757 1.00 88.19 78 LEU A C 1
ATOM 627 O O . LEU A 1 78 ? -5.343 -4.753 14.235 1.00 88.19 78 LEU A O 1
ATOM 631 N N . GLU A 1 79 ? -3.669 -3.405 13.570 1.00 85.44 79 GLU A N 1
ATOM 632 C CA . GLU A 1 79 ? -4.290 -2.148 13.986 1.00 85.44 79 GLU A CA 1
ATOM 633 C C . GLU A 1 79 ? -5.270 -1.638 12.916 1.00 85.44 79 GLU A C 1
ATOM 635 O O . GLU A 1 79 ? -4.888 -1.186 11.827 1.00 85.44 79 GLU A O 1
ATOM 640 N N . ARG A 1 80 ? -6.573 -1.676 13.220 1.00 88.19 80 ARG A N 1
ATOM 641 C CA . ARG A 1 80 ? -7.640 -1.322 12.263 1.00 88.19 80 ARG A CA 1
ATOM 642 C C . ARG A 1 80 ? -7.567 0.126 11.798 1.00 88.19 80 ARG A C 1
ATOM 644 O O . ARG A 1 80 ? -7.943 0.428 10.668 1.00 88.19 80 ARG A O 1
ATOM 651 N N . GLU A 1 81 ? -7.073 1.024 12.636 1.00 85.81 81 GLU A N 1
ATOM 652 C CA . GLU A 1 81 ? -6.874 2.436 12.326 1.00 85.81 81 GLU A CA 1
ATOM 653 C C . GLU A 1 81 ? -5.907 2.616 11.154 1.00 85.81 81 GLU A C 1
ATOM 655 O O . GLU A 1 81 ? -6.110 3.495 10.312 1.00 85.81 81 GLU A O 1
ATOM 660 N N . TYR A 1 82 ? -4.878 1.771 11.065 1.00 84.81 82 TYR A N 1
ATOM 661 C CA . TYR A 1 82 ? -3.893 1.812 9.988 1.00 84.81 82 TYR A CA 1
ATOM 662 C C . TYR A 1 82 ? -4.469 1.274 8.688 1.00 84.81 82 TYR A C 1
ATOM 664 O O . TYR A 1 82 ? -4.309 1.901 7.637 1.00 84.81 82 TYR A O 1
ATOM 672 N N . VAL A 1 83 ? -5.241 0.193 8.781 1.00 88.75 83 VAL A N 1
ATOM 673 C CA . VAL A 1 83 ? -6.012 -0.345 7.661 1.00 88.75 83 VAL A CA 1
ATOM 674 C C . VAL A 1 83 ? -6.981 0.706 7.116 1.00 88.75 83 VAL A C 1
ATOM 676 O O . VAL A 1 83 ? -6.963 1.004 5.921 1.00 88.75 83 VAL A O 1
ATOM 679 N N . ALA A 1 84 ? -7.774 1.329 7.989 1.00 87.94 84 ALA A N 1
ATOM 680 C CA . ALA A 1 84 ? -8.757 2.342 7.622 1.00 87.94 84 ALA A CA 1
ATOM 681 C C . ALA A 1 84 ? -8.095 3.577 6.995 1.00 87.94 84 ALA A C 1
ATOM 683 O O . ALA A 1 84 ? -8.570 4.094 5.985 1.00 87.94 84 ALA A O 1
ATOM 684 N N . ALA A 1 85 ? -6.969 4.036 7.550 1.00 86.00 85 ALA A N 1
ATOM 685 C CA . ALA A 1 85 ? -6.211 5.152 6.991 1.00 86.00 85 ALA A CA 1
ATOM 686 C C . ALA A 1 85 ? -5.575 4.818 5.629 1.00 86.00 85 ALA A C 1
ATOM 688 O O . ALA A 1 85 ? -5.409 5.710 4.795 1.00 86.00 85 ALA A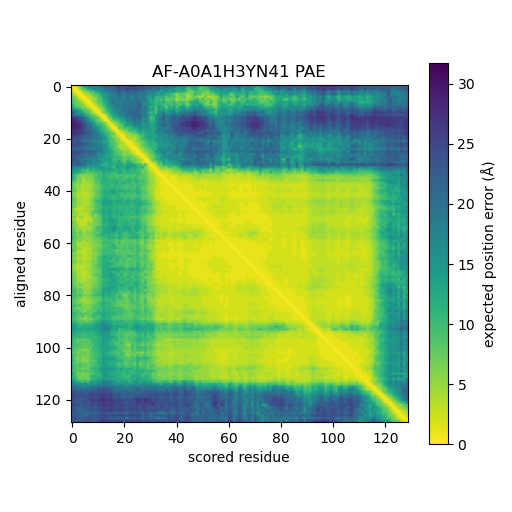 O 1
ATOM 689 N N . SER A 1 86 ? -5.231 3.549 5.381 1.00 86.81 86 SER A N 1
ATOM 690 C CA . SER A 1 86 ? -4.594 3.121 4.130 1.00 86.81 86 SER A CA 1
ATOM 691 C C . SER A 1 86 ? -5.498 3.254 2.899 1.00 86.81 86 SER A C 1
ATOM 693 O O . SER A 1 86 ? -4.976 3.454 1.805 1.00 86.81 86 SER A O 1
ATOM 695 N N . VAL A 1 87 ? -6.828 3.243 3.074 1.00 86.94 87 VAL A N 1
ATOM 696 C CA . VAL A 1 87 ? -7.842 3.407 2.009 1.00 86.94 87 VAL A CA 1
ATOM 697 C C . VAL A 1 87 ? -7.546 4.590 1.093 1.00 86.94 87 VAL A C 1
ATOM 699 O O . VAL A 1 87 ? -7.676 4.499 -0.123 1.00 86.94 87 VAL A O 1
ATOM 702 N N . LEU A 1 88 ? -7.089 5.697 1.676 1.00 84.56 88 LEU A N 1
ATOM 703 C CA . LEU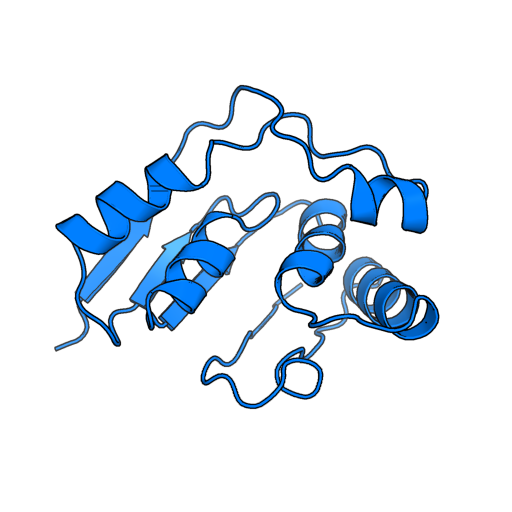 A 1 88 ? -6.754 6.933 0.970 1.00 84.56 88 LEU A CA 1
ATOM 704 C C . LEU A 1 88 ? -5.698 6.760 -0.130 1.00 84.56 88 LEU A C 1
ATOM 706 O O . LEU A 1 88 ? -5.576 7.627 -0.988 1.00 84.56 88 LEU A O 1
ATOM 710 N N . ARG A 1 89 ? -4.908 5.681 -0.093 1.00 84.50 89 ARG A N 1
ATOM 711 C CA . ARG A 1 89 ? -3.910 5.372 -1.124 1.00 84.50 89 ARG A CA 1
ATOM 712 C C . ARG A 1 89 ? -4.512 4.812 -2.408 1.00 84.50 89 ARG A C 1
ATOM 714 O O . ARG A 1 89 ? -3.831 4.839 -3.426 1.00 84.50 89 ARG A O 1
ATOM 721 N N . PHE A 1 90 ? -5.731 4.293 -2.333 1.00 85.88 90 PHE 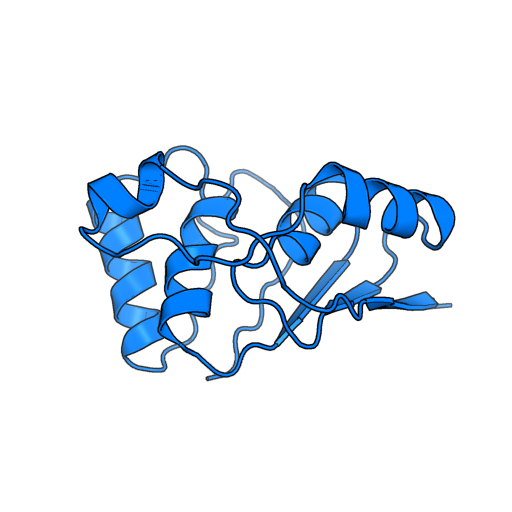A N 1
ATOM 722 C CA . PHE A 1 90 ? -6.374 3.513 -3.391 1.00 85.88 90 PHE A CA 1
ATOM 723 C C . PHE A 1 90 ? -7.606 4.216 -3.969 1.00 85.88 90 PHE A C 1
ATOM 725 O O . PHE A 1 90 ? -8.311 3.653 -4.795 1.00 85.88 90 PHE A 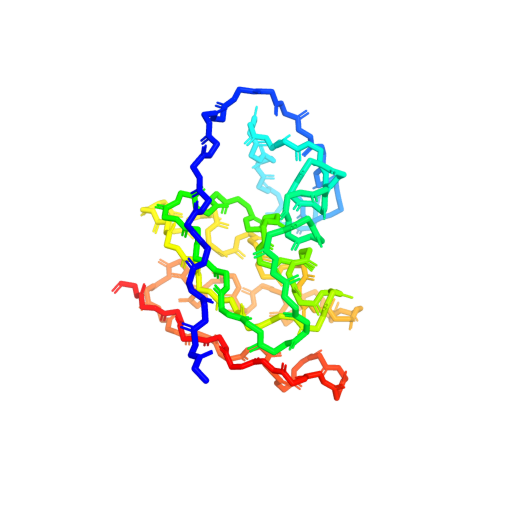O 1
ATOM 732 N N . MET A 1 91 ? -7.890 5.441 -3.526 1.00 83.38 91 MET A N 1
ATOM 733 C CA . MET A 1 91 ? -9.004 6.238 -4.025 1.00 83.38 91 MET A CA 1
ATOM 734 C C . MET A 1 91 ? -8.482 7.366 -4.916 1.00 83.38 91 MET A C 1
ATOM 736 O O . MET A 1 91 ? -7.659 8.171 -4.472 1.00 83.38 91 MET A O 1
ATOM 740 N N . ASP A 1 92 ? -9.001 7.470 -6.138 1.00 80.69 92 ASP A N 1
ATOM 741 C CA . ASP A 1 92 ? -8.687 8.573 -7.051 1.00 80.69 92 ASP A CA 1
ATOM 742 C C . ASP A 1 92 ? -9.622 9.759 -6.770 1.00 80.69 92 ASP A C 1
ATOM 744 O O . ASP A 1 92 ? -10.813 9.712 -7.061 1.00 80.69 92 ASP A O 1
ATOM 748 N N . SER A 1 93 ? -9.079 10.834 -6.187 1.00 77.44 93 SER A N 1
ATOM 749 C CA . SER A 1 93 ? -9.817 12.074 -5.877 1.00 77.44 93 SER A CA 1
ATOM 750 C C . SER A 1 93 ? -11.199 11.858 -5.215 1.00 77.44 93 SER A C 1
ATOM 752 O O . SER A 1 93 ? -12.189 12.429 -5.680 1.00 77.44 93 SER A O 1
ATOM 754 N N . PRO A 1 94 ? -11.295 11.074 -4.122 1.00 78.56 94 PRO A N 1
ATOM 755 C CA . PRO A 1 94 ? -12.580 10.743 -3.512 1.00 78.56 94 PRO A CA 1
ATOM 756 C C . PRO A 1 94 ? -13.250 11.966 -2.888 1.00 78.56 94 PRO A C 1
ATOM 758 O O . PRO A 1 94 ? -12.588 12.858 -2.343 1.00 78.56 94 PRO A O 1
ATOM 761 N N . ALA A 1 95 ? -14.582 11.966 -2.871 1.00 84.00 95 ALA A N 1
ATOM 762 C CA . ALA A 1 95 ? -15.310 12.925 -2.056 1.00 84.00 95 ALA A CA 1
ATOM 763 C C . ALA A 1 95 ? -15.031 12.657 -0.565 1.00 84.00 95 ALA A C 1
ATOM 765 O O . ALA A 1 95 ? -14.943 11.507 -0.131 1.00 84.00 95 ALA A O 1
ATOM 766 N N . GLU A 1 96 ? -14.959 13.705 0.263 1.00 82.94 96 GLU A N 1
ATOM 767 C CA . GLU A 1 96 ? -14.703 13.561 1.709 1.00 82.94 96 GLU A CA 1
ATOM 768 C C . GLU A 1 96 ? -15.671 12.567 2.375 1.00 82.94 96 GLU A C 1
ATOM 770 O O . GLU A 1 96 ? -15.285 11.761 3.225 1.00 82.94 96 GLU A O 1
ATOM 775 N N . GLN A 1 97 ? -16.935 12.587 1.950 1.00 85.38 97 GLN A N 1
ATOM 776 C CA . GLN A 1 97 ? -17.964 11.698 2.471 1.00 85.38 97 GLN A CA 1
ATOM 777 C C . GLN A 1 97 ? -17.673 10.220 2.170 1.00 85.38 97 GLN A C 1
ATOM 779 O O . GLN A 1 97 ? -17.995 9.360 2.988 1.00 85.38 97 GLN A O 1
ATOM 784 N N . GLU A 1 98 ? -17.068 9.911 1.023 1.00 86.31 98 GLU A N 1
ATOM 785 C CA . GLU A 1 98 ? -16.710 8.546 0.619 1.00 86.31 98 GLU A CA 1
ATOM 786 C C . GLU A 1 98 ? -15.544 8.030 1.453 1.00 86.31 98 GLU A C 1
ATOM 788 O O . GLU A 1 98 ? -15.635 6.939 2.020 1.00 86.31 98 GLU A O 1
ATOM 793 N N . VAL A 1 99 ? -14.510 8.860 1.629 1.00 85.38 99 VAL A N 1
ATOM 794 C CA . VAL A 1 99 ? -13.379 8.557 2.514 1.00 85.38 99 VAL A CA 1
ATOM 795 C C . VAL A 1 99 ? -13.880 8.255 3.923 1.00 85.38 99 VAL A C 1
ATOM 797 O O . VAL A 1 99 ? -13.548 7.217 4.492 1.00 85.38 99 VAL A O 1
ATOM 800 N N . ARG A 1 100 ? -14.721 9.131 4.490 1.00 87.25 100 ARG A N 1
ATOM 801 C CA . ARG A 1 100 ? -15.270 8.951 5.843 1.00 87.25 100 ARG A CA 1
ATOM 802 C C . ARG A 1 100 ? -16.108 7.680 5.959 1.00 87.25 100 ARG A C 1
ATOM 804 O O . ARG A 1 100 ? -16.047 7.008 6.987 1.00 87.25 100 ARG A O 1
ATOM 811 N N . ARG A 1 101 ? -16.901 7.341 4.937 1.00 90.12 101 ARG A N 1
ATOM 812 C CA . ARG A 1 101 ? -17.702 6.106 4.921 1.00 90.12 101 ARG A CA 1
ATOM 813 C C . ARG A 1 101 ? -16.813 4.868 4.936 1.00 90.12 101 ARG A C 1
ATOM 815 O O . ARG A 1 101 ? -17.031 4.004 5.781 1.00 90.12 101 ARG A O 1
ATOM 822 N N . ALA A 1 102 ? -15.819 4.805 4.052 1.00 87.94 102 ALA A N 1
ATOM 823 C CA . ALA A 1 102 ? -14.893 3.678 3.975 1.00 87.94 102 ALA A CA 1
ATOM 824 C C . ALA A 1 102 ? -14.070 3.538 5.266 1.00 87.94 102 ALA A C 1
ATOM 826 O O . ALA A 1 102 ? -14.026 2.460 5.857 1.00 87.94 102 ALA A O 1
ATOM 827 N N . TYR A 1 103 ? -13.518 4.648 5.761 1.00 88.31 103 TYR A N 1
ATOM 828 C CA . TYR A 1 103 ? -12.760 4.702 7.011 1.00 88.31 103 TYR A CA 1
ATOM 829 C C . TYR A 1 103 ? -13.574 4.168 8.201 1.00 88.31 103 TYR A C 1
ATOM 831 O O . TYR A 1 103 ? -13.147 3.246 8.896 1.00 88.31 103 TYR A O 1
ATOM 839 N N . ASN A 1 104 ? -14.791 4.685 8.401 1.00 91.38 104 ASN A N 1
ATOM 840 C CA . ASN A 1 104 ? -15.653 4.254 9.502 1.00 91.38 104 ASN A CA 1
ATOM 841 C C . ASN A 1 104 ? -16.139 2.809 9.339 1.00 91.38 104 ASN A C 1
ATOM 843 O O . ASN A 1 104 ? -16.315 2.113 10.337 1.00 91.38 104 ASN A O 1
ATOM 847 N N . ALA A 1 105 ? -16.383 2.337 8.115 1.00 91.56 105 ALA A N 1
ATOM 848 C CA . ALA A 1 105 ? -16.772 0.949 7.886 1.00 91.56 105 ALA A CA 1
ATOM 849 C C . ALA A 1 105 ? -15.674 -0.020 8.357 1.00 91.56 105 ALA A C 1
ATOM 851 O O . ALA A 1 105 ? -15.978 -0.953 9.102 1.00 91.56 105 ALA A O 1
ATOM 852 N N . ILE A 1 106 ? -14.413 0.260 8.014 1.00 90.75 106 ILE A N 1
ATOM 853 C CA . ILE A 1 106 ? -13.260 -0.565 8.404 1.00 90.75 106 ILE A CA 1
ATOM 854 C C . ILE A 1 106 ? -13.025 -0.530 9.914 1.00 90.75 106 ILE A C 1
ATOM 856 O O . ILE A 1 106 ? -12.838 -1.584 10.520 1.00 90.75 106 ILE A O 1
ATOM 860 N N . LEU A 1 107 ? -13.110 0.643 10.554 1.00 89.44 107 LEU A N 1
ATOM 861 C CA . LEU A 1 107 ? -12.999 0.734 12.017 1.00 89.44 107 LEU A CA 1
ATOM 862 C C . LEU A 1 107 ? -14.041 -0.138 12.733 1.00 89.44 107 LEU A C 1
ATOM 864 O O . LEU A 1 107 ? -13.738 -0.802 13.723 1.00 89.44 107 LEU A O 1
ATOM 868 N N . ASN A 1 108 ? -15.255 -0.208 12.185 1.00 92.62 108 ASN A N 1
ATOM 869 C CA . ASN A 1 108 ? -16.326 -1.062 12.698 1.00 92.62 108 ASN A CA 1
ATOM 870 C C . ASN A 1 108 ? -16.184 -2.547 12.301 1.00 92.62 108 ASN A C 1
ATOM 872 O O . ASN A 1 108 ? -17.115 -3.324 12.506 1.00 92.62 108 ASN A O 1
ATOM 876 N N . GLY A 1 109 ? -15.043 -2.955 11.735 1.00 88.00 109 GLY A N 1
ATOM 877 C CA . GLY A 1 109 ? -14.749 -4.340 11.363 1.00 88.00 109 GLY A CA 1
ATOM 878 C C . GLY A 1 109 ? -15.467 -4.825 10.107 1.00 88.00 109 GLY A C 1
ATOM 879 O O . GLY A 1 109 ? -15.645 -6.028 9.937 1.00 88.00 109 GLY A O 1
ATOM 880 N N . LYS A 1 110 ? -15.927 -3.914 9.243 1.00 90.62 110 LYS A N 1
ATOM 881 C CA . LYS A 1 110 ? -16.542 -4.279 7.962 1.00 90.62 110 LYS A CA 1
ATOM 882 C C . LYS A 1 110 ? -15.496 -4.290 6.853 1.00 90.62 110 LYS A C 1
ATOM 884 O O . LYS A 1 110 ? -14.639 -3.412 6.793 1.00 90.62 110 LYS A O 1
ATOM 889 N N . SER A 1 111 ? -15.628 -5.238 5.932 1.00 88.31 111 SER A N 1
ATOM 890 C CA . SER A 1 111 ? -14.888 -5.238 4.672 1.00 88.31 111 SER A CA 1
ATOM 891 C C . SER A 1 111 ? -15.409 -4.139 3.743 1.00 88.31 111 SER A C 1
ATOM 893 O O . SER A 1 111 ? -16.623 -3.938 3.636 1.00 88.31 111 SER A O 1
ATOM 895 N N . VAL A 1 112 ? -14.503 -3.457 3.045 1.00 88.50 112 VAL A N 1
ATOM 896 C CA . VAL A 1 112 ? -14.829 -2.442 2.037 1.00 88.50 112 VAL A CA 1
ATOM 897 C C . VAL A 1 112 ? -14.161 -2.830 0.728 1.00 88.50 112 VAL A C 1
ATOM 899 O O . VAL A 1 112 ? -12.966 -3.108 0.713 1.00 88.50 112 VAL A O 1
ATOM 902 N N . ASP A 1 113 ? -14.937 -2.829 -0.353 1.00 85.81 113 ASP A N 1
ATOM 903 C CA . ASP A 1 113 ? -14.416 -2.958 -1.709 1.00 85.81 113 ASP A CA 1
ATOM 904 C C . ASP A 1 113 ? -14.122 -1.561 -2.272 1.00 85.81 113 ASP A C 1
ATOM 906 O O . ASP A 1 113 ? -15.014 -0.711 -2.348 1.00 85.81 113 ASP A O 1
ATOM 910 N N . LEU A 1 114 ? -12.859 -1.320 -2.620 1.00 79.38 114 LEU A N 1
ATOM 911 C CA . LEU A 1 114 ? -12.390 -0.057 -3.190 1.00 79.38 114 LEU A CA 1
ATOM 912 C C . LEU A 1 114 ? -12.291 -0.100 -4.721 1.00 79.38 114 LEU A C 1
ATOM 914 O O . LEU A 1 114 ? -12.120 0.951 -5.335 1.00 79.38 114 LEU A O 1
ATOM 918 N N . ALA A 1 115 ? -12.465 -1.268 -5.353 1.00 66.38 115 ALA A N 1
ATOM 919 C CA . ALA A 1 115 ? -12.323 -1.430 -6.801 1.00 66.38 115 ALA A CA 1
ATOM 920 C C . ALA A 1 115 ? -13.357 -0.616 -7.601 1.00 66.38 115 ALA A C 1
ATOM 922 O O . ALA A 1 115 ? -13.108 -0.253 -8.744 1.00 66.38 115 ALA A O 1
ATOM 923 N N . GLY A 1 116 ? -14.506 -0.289 -6.999 1.00 55.09 116 GLY A N 1
ATOM 924 C CA . GLY A 1 116 ? -15.521 0.584 -7.604 1.00 55.09 116 GLY A CA 1
ATOM 925 C C . GLY A 1 116 ? -15.252 2.089 -7.467 1.00 55.09 116 GLY A C 1
ATOM 926 O O . GLY A 1 116 ? -16.003 2.883 -8.026 1.00 55.09 116 GLY A O 1
ATOM 927 N N . LEU A 1 117 ? -14.227 2.486 -6.704 1.00 52.78 117 LEU A N 1
ATOM 928 C CA . LEU A 1 117 ? -13.867 3.885 -6.418 1.00 52.78 117 LEU A CA 1
ATOM 929 C C . LEU A 1 117 ? -12.534 4.295 -7.066 1.00 52.78 117 LEU A C 1
ATOM 931 O O . LEU A 1 117 ? -12.216 5.481 -7.121 1.00 52.78 117 LEU A O 1
ATOM 935 N N . ALA A 1 118 ? -11.773 3.325 -7.571 1.00 46.62 118 ALA A N 1
ATOM 936 C CA . ALA A 1 118 ? -10.627 3.537 -8.440 1.00 46.62 118 ALA A CA 1
ATOM 937 C C . ALA A 1 118 ? -11.080 3.368 -9.897 1.00 46.62 118 ALA A C 1
ATOM 939 O O . ALA A 1 118 ? -11.696 2.363 -10.250 1.00 46.62 118 ALA A O 1
ATOM 940 N N . ALA A 1 119 ? -10.807 4.348 -10.758 1.00 36.53 119 ALA A N 1
ATOM 941 C CA . ALA A 1 119 ? -11.078 4.205 -12.185 1.00 36.53 119 ALA A CA 1
ATOM 942 C C . ALA A 1 119 ? -10.273 3.016 -12.744 1.00 36.53 119 ALA A C 1
ATOM 944 O O . ALA A 1 119 ? -9.054 3.019 -12.613 1.00 36.53 119 ALA A O 1
ATOM 945 N N . GLU A 1 120 ? -10.963 2.022 -13.325 1.00 37.69 120 GLU A N 1
ATOM 946 C CA . GLU A 1 120 ? -10.427 0.861 -14.064 1.00 37.69 120 GLU A CA 1
ATOM 947 C C . GLU A 1 120 ? -9.010 0.414 -13.650 1.00 37.69 120 GLU A C 1
ATOM 949 O O . GLU A 1 120 ? -8.047 0.599 -14.396 1.00 37.69 120 GLU A O 1
ATOM 954 N N . ARG A 1 121 ? -8.852 -0.197 -12.468 1.00 47.69 121 ARG A N 1
ATOM 955 C CA . ARG A 1 121 ? -7.587 -0.854 -12.089 1.00 47.69 121 ARG A CA 1
ATOM 956 C C . ARG A 1 121 ? -7.833 -2.246 -11.523 1.00 47.69 121 ARG A C 1
ATOM 958 O O . ARG A 1 121 ? -8.693 -2.468 -10.676 1.00 47.69 121 ARG A O 1
ATOM 965 N N . VAL A 1 122 ? -7.110 -3.210 -12.087 1.00 39.25 122 VAL A N 1
ATOM 966 C CA . VAL A 1 122 ? -7.270 -4.646 -11.844 1.00 39.25 122 VAL A CA 1
ATOM 967 C C . VAL A 1 122 ? -6.594 -5.011 -10.520 1.00 39.25 122 VAL A C 1
ATOM 969 O O . VAL A 1 122 ? -5.387 -5.215 -10.475 1.00 39.25 122 VAL A O 1
ATOM 972 N N . GLY A 1 123 ? -7.369 -5.137 -9.444 1.00 44.72 123 GLY A N 1
ATOM 973 C CA . GLY A 1 123 ? -6.874 -5.661 -8.170 1.00 44.72 123 GLY A CA 1
ATOM 974 C C . GLY A 1 123 ? -7.983 -5.769 -7.129 1.00 44.72 123 GLY A C 1
ATOM 975 O O . GLY A 1 123 ? -8.492 -4.763 -6.655 1.00 44.72 123 GLY A O 1
ATOM 976 N N . GLN A 1 124 ? -8.386 -6.994 -6.783 1.00 40.31 124 GLN A N 1
ATOM 977 C CA . GLN A 1 124 ? -9.361 -7.239 -5.719 1.00 40.31 124 GLN A CA 1
ATOM 978 C C . GLN A 1 124 ? -8.685 -7.110 -4.353 1.00 40.31 124 GLN A C 1
ATOM 980 O O . GLN A 1 124 ? -7.752 -7.850 -4.048 1.00 40.31 124 GLN A O 1
ATOM 985 N N . GLN A 1 125 ? -9.199 -6.218 -3.508 1.00 46.22 125 GLN A N 1
ATOM 986 C CA . GLN A 1 125 ? -8.803 -6.121 -2.109 1.00 46.22 125 GLN A CA 1
ATOM 987 C C . GLN A 1 125 ? -9.787 -6.922 -1.245 1.00 46.22 125 GLN A C 1
ATOM 989 O O . GLN A 1 125 ? -10.922 -6.507 -1.021 1.00 46.22 125 GLN A O 1
ATOM 994 N N . LEU A 1 126 ? -9.354 -8.075 -0.733 1.00 36.78 126 LEU A N 1
ATOM 995 C CA . LEU A 1 126 ? -10.059 -8.781 0.340 1.00 36.78 126 LEU A CA 1
ATOM 996 C C . LEU A 1 126 ? -9.473 -8.340 1.685 1.00 36.78 126 LEU A C 1
ATOM 998 O O . LEU A 1 126 ? -8.411 -8.798 2.100 1.00 36.78 126 LEU A O 1
ATOM 1002 N N . LEU A 1 127 ? -10.171 -7.422 2.351 1.00 38.84 127 LEU A N 1
ATOM 1003 C CA . LEU A 1 127 ? -9.887 -6.991 3.718 1.00 38.84 127 LEU A CA 1
ATOM 1004 C C . LEU A 1 127 ? -10.675 -7.861 4.701 1.00 38.84 127 LEU A C 1
ATOM 1006 O O . LEU A 1 127 ? -11.888 -7.698 4.836 1.00 38.84 127 LEU A O 1
ATOM 1010 N N . PHE A 1 128 ? -9.988 -8.774 5.385 1.00 28.39 128 PHE A N 1
ATOM 1011 C CA . PHE A 1 128 ? -10.546 -9.504 6.523 1.00 28.39 128 PHE A CA 1
ATOM 1012 C C . PHE A 1 128 ? -10.197 -8.762 7.819 1.00 28.39 128 PHE A C 1
ATOM 1014 O O . PHE A 1 128 ? -9.037 -8.407 8.029 1.00 28.39 128 PHE A O 1
ATOM 1021 N N . ALA A 1 129 ? -11.217 -8.501 8.639 1.00 34.22 129 ALA A N 1
ATOM 1022 C CA . ALA A 1 129 ? -11.135 -7.835 9.940 1.00 34.22 129 ALA A CA 1
ATOM 1023 C C . ALA A 1 129 ? -11.356 -8.810 11.101 1.00 34.22 129 ALA A C 1
ATOM 1025 O O . ALA A 1 129 ? -11.912 -9.905 10.853 1.00 34.22 129 ALA A O 1
#

Radius of gyration: 14.07 Å; Cα contacts (8 Å, |Δi|>4): 204; chains: 1; bounding box: 32×37×28 Å

Foldseek 3Di:
DADEAEDDDDWDAFDDPPPLCVLVVHDGDGTDDDLVVLLVVCVVRHAQAHEYEYADCQLPSNVLSCQVRNYEYAYHHDDLQSVLSNLVSLADPDDSVVSVVSSVCSVVQHDDFCCVRHPDGDYTYDDGD

pLDDT: mean 74.02, std 20.38, range [28.39, 95.0]

Nearest PDB structures (foldseek):
  1boo-assembly1_A  TM=8.816E-01  e=2.252E-11  Proteus vulgaris
  5hfj-assembly2_C  TM=9.472E-01  e=2.162E-04  Helicobacter pylori 26695
  5hfj-assembly1_A  TM=8.963E-01  e=2.620E-04  Helicobacter pylori 26695
  5hek-assembly2_A  TM=8.579E-01  e=1.902E-04  Helicobacter pylori 26695
  2zif-assembly1_B  TM=8.708E-01  e=6.849E-04  Thermus thermophilus

Solvent-accessible surface area (backbone atoms only — not comparable to full-atom values): 7715 Å² total; per-residue (Å²): 132,88,54,78,46,78,53,84,80,85,75,72,48,62,48,87,55,71,65,64,24,64,76,70,74,45,84,62,69,68,47,34,78,64,69,68,57,54,46,50,52,47,65,73,75,49,56,72,69,26,40,39,37,28,73,73,25,51,63,35,58,58,48,53,45,32,49,78,58,50,23,39,56,48,71,35,64,88,57,46,68,34,53,25,60,26,52,68,74,57,43,62,87,63,56,70,70,55,54,52,49,53,29,52,38,31,61,72,56,41,69,65,78,52,56,88,55,26,83,93,59,96,62,82,67,86,58,85,112

InterPro domains:
  IPR001091 Restriction/modification DNA-methyltransferase [PR00508] (29-46)
  IPR001091 Restriction/modification DNA-methyltransferase [PR00508] (48-66)
  IPR001091 Restriction/modification DNA-methyltransferase [PR00508] (71-91)
  IPR002941 DNA methylase N-4/N-6 [PF01555] (2-86)
  IPR029063 S-adenosyl-L-methionine-dependent methyltransferase superfamily [G3DSA:3.40.50.150] (4-118)
  IPR029063 S-adenosyl-L-methionine-dependent methyltransferase superfamily [SSF53335] (20-91)

Secondary structure (DSSP, 8-state):
-PPEEEE-----B----HHHHHHHTPPPPSB---THHHHHHHHHH--TTPEEEESS-TTTHHHHHHHHTT-EEEE--S-HHHHHHHGGGS-SS--HHHHHHHHHHHHTT-----TTTSSS---------

Organism: NCBI:txid525918

Mean predicted aligned error: 9.95 Å

=== Feature glossary ===
The record interleaves many kinds of information about one protein. Here is each kind framed as the question it answers.

Q: What known structures does this most resemble?
A: Structural nearest neighbors (via Foldseek easy-search vs the PDB). Reported per hit: target PDB id, E-value, and alignment TM-score. A TM-score above ~0.5 is the conventional threshold for 'same fold'.

Q: Where is each backbone atom in 3D?
A: The mmCIF table is the protein's shape written out atom by atom. For each backbone N, Cα, C, and carbonyl O, it records an (x, y, z) coordinate triple in Å plus the residue type, chain letter, and residue number.

Q: What are the backbone torsion angles?
A: The φ/ψ torsion pair specifies the backbone conformation at each residue. φ rotates about the N–Cα bond, ψ about the Cα–C bond. Steric clashes forbid most of the (φ, ψ) plane — the allowed regions (α-helix basin, β-sheet basin, left-handed helix) are the Ramachandran-allowed regions.

Q: Which residues are buried vs exposed?
A: Solvent-accessible surface area (SASA) is the area in Å² traced out by the centre of a 1.4 Å probe sphere (a water molecule) rolled over the protein's van der Waals surface (Shrake–Rupley 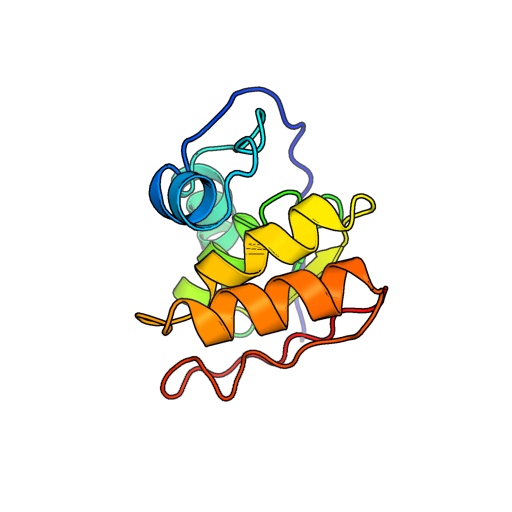/ Lee–Richards construction). Buried residues have near-zero SASA; fully exposed residues can exceed 200 Å². The total SASA scales roughly with the number of surface residues.

Q: How confident is the AlphaFold model at each residue?
A: pLDDT is 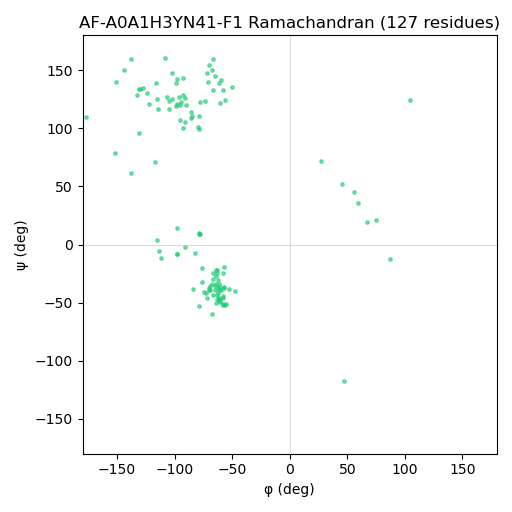the predicted lDDT-Cα score: AlphaFold's confidence that the local environment of each residue (all inter-atomic distances within 15 Å) is correctly placed. It is a per-residue number between 0 and 100, with higher meaning more reliable.

Q: What does the local fold look like, residue by residue?
A: 3Di is Foldseek's structural alphabet. Each residue is assigned one of twenty discrete states based on how its Cα sits relative to its spatial (not sequential) neighbors. Aligning 3Di strings finds structural homologs roughly as well as full 3D superposition, but orders of magnitude faster.

Q: How big and how compact is the whole molecule?
A: Radius of gyration (Rg) is the root-mean-square distance of Cα atoms from their centroid — a single number for overall size and compactness. A globular domain of N residues has Rg ≈ 2.2·N^0.38 Å; an extended or disordered chain has a much larger Rg. The Cα contact count is the number of residue pairs whose Cα atoms are within 8 Å and are more than four positions apart in sequence — a standard proxy for tertiary packing density. The bounding box is the smallest axis-aligned box enclosing all Cα atoms.

Q: Which residues are in helices, strands, or loops?
A: DSSP 8-state secondary structure assigns each residue one of H (α-helix), G (3₁₀-helix), I (π-helix), E (extended β-strand), B (isolated β-bridge), T (hydrogen-bonded turn), S (bend), or '-' (coil). The assignment is computed from backbone hydrogen-bond geometry via the Kabsch–Sander algorithm.

Q: How mobile is each atom in the crystal?
A: Crystallographic B-factors measure how much each atom's electron density is smeared out, in Å². They rise in mobile loops and surface residues and fall in the buried interior. In AlphaFold models this column is repurposed to hold pLDDT instead.

Q: What if only a Cα trace is available?
A: P-SEA three-state annotation labels each residue as helix, strand, or coil based purely on the geometry of the Cα trace. It serves as a fallback when the full backbone (and thus DSSP) is unavailable.

Q: What family and function is it annotated with?
A: Database cross-references. InterPro integrates a dozen domain/family signature databases into unified entries with residue-range hits. GO terms attach function/process/location labels with evidence codes. CATH codes position the fold in a four-level structural taxonomy. Organism is the NCBI-taxonomy species name.

Q: Are the domains correctly placed relative to each other?
A: Predicted Aligned Error (PAE) is an AlphaFold confidence matrix: entry (i, j) is the expected error in the position of residue j, in ångströms, when the prediction is superimposed on the true structure at residue i. Low PAE within a block of residues means that block is internally rigid and well-predicted; high PAE between two blocks means their relative placement is uncertain even if each block individually is confident.

Q: What do the diagnostic plots show?
A: Three diagnostic plots accompany the record. The Cα contact map visualizes the tertiary structure as a 2D adjacency matrix (8 Å cutoff, sequence-local contacts suppressed). The Ramachandran plot shows the distribution of backbone (φ, ψ) torsions, with points in the α and β basins reflecting secondary structure content. The PAE plot shows AlphaFold's inter-residue confidence as a color matrix.

Q: What is the amino-acid chain?
A: Primary structure: the covalent order of the twenty standard amino acids along the backbone. Two proteins with the same sequence will (almost always) fold to the same structure; two with 30% identity often share a fold but not the details.

Q: What do the rendered images show?
A: The six renders are orthographic views along the three Cartesian axes in both directions. Representation (cartoon, sticks, or surface) and color scheme (sequence-rainbow or by-chain) vary across proteins so the training set covers all the common visualization conventions.